Protein AF-A0A7C3Q3E8-F1 (afdb_monomer)

Structure (mmCIF, N/CA/C/O backbone):
data_AF-A0A7C3Q3E8-F1
#
_entry.id   AF-A0A7C3Q3E8-F1
#
loop_
_atom_site.group_PDB
_atom_site.id
_atom_site.type_symbol
_atom_site.label_atom_id
_atom_site.label_alt_id
_atom_site.label_comp_id
_atom_site.label_asym_id
_atom_site.label_entity_id
_atom_site.label_seq_id
_atom_site.pdbx_PDB_ins_code
_atom_site.Cartn_x
_atom_site.Cartn_y
_atom_site.Cartn_z
_atom_site.occupancy
_atom_site.B_iso_or_equiv
_atom_site.auth_seq_id
_atom_site.auth_comp_id
_atom_site.auth_asym_id
_atom_site.auth_atom_id
_atom_site.pdbx_PDB_model_num
ATOM 1 N N . MET A 1 1 ? -15.482 -12.003 8.247 1.00 38.09 1 MET A N 1
ATOM 2 C CA . MET A 1 1 ? -14.819 -12.285 9.537 1.00 38.09 1 MET A CA 1
ATOM 3 C C . MET A 1 1 ? -13.353 -11.967 9.339 1.00 38.09 1 MET A C 1
ATOM 5 O O . MET A 1 1 ? -12.709 -12.673 8.578 1.00 38.09 1 MET A O 1
ATOM 9 N N . THR A 1 2 ? -12.867 -10.873 9.915 1.00 46.59 2 THR A N 1
ATOM 10 C CA . THR A 1 2 ? -11.444 -10.516 9.909 1.00 46.59 2 THR A CA 1
ATOM 11 C C . THR A 1 2 ? -10.693 -11.533 10.764 1.00 46.59 2 THR A C 1
ATOM 13 O O . THR A 1 2 ? -11.046 -11.765 11.921 1.00 46.59 2 THR A O 1
ATOM 16 N N . ASN A 1 3 ? -9.700 -12.201 10.179 1.00 55.12 3 ASN A N 1
ATOM 17 C CA . ASN A 1 3 ? -8.781 -13.043 10.933 1.00 55.12 3 ASN A CA 1
ATOM 18 C C . ASN A 1 3 ? -8.067 -12.134 11.955 1.00 55.12 3 ASN A C 1
ATOM 20 O O . ASN A 1 3 ? -7.649 -11.046 11.567 1.00 55.12 3 ASN A O 1
ATOM 24 N N . PRO A 1 4 ? -7.898 -12.505 13.236 1.00 50.53 4 PRO A N 1
ATOM 25 C CA . PRO A 1 4 ? -7.242 -11.648 14.235 1.00 50.53 4 PRO A CA 1
ATOM 26 C C . PRO A 1 4 ? -5.817 -11.188 13.863 1.00 50.53 4 PRO A C 1
ATOM 28 O O . PRO A 1 4 ? -5.295 -10.274 14.493 1.00 50.53 4 PRO A O 1
ATOM 31 N N . LYS A 1 5 ? -5.194 -11.789 12.837 1.00 58.19 5 LYS A N 1
ATOM 32 C CA . LYS A 1 5 ? -3.912 -11.364 12.244 1.00 58.19 5 LYS A CA 1
ATOM 33 C C . LYS A 1 5 ? -4.022 -10.299 11.141 1.00 58.19 5 LYS A C 1
ATOM 35 O O . LYS A 1 5 ? -3.002 -9.828 10.661 1.00 58.19 5 LYS A O 1
ATOM 40 N N . GLU A 1 6 ? -5.224 -9.943 10.703 1.00 74.31 6 GLU A N 1
ATOM 41 C CA . GLU A 1 6 ? -5.460 -9.056 9.558 1.00 74.31 6 GLU A CA 1
ATOM 42 C C . GLU A 1 6 ? -6.065 -7.735 10.021 1.00 74.31 6 GLU A C 1
ATOM 44 O O . GLU A 1 6 ? -7.198 -7.383 9.691 1.00 74.31 6 GLU A O 1
ATOM 49 N N . ARG A 1 7 ? -5.303 -7.005 10.837 1.00 88.00 7 ARG A N 1
ATOM 50 C CA . ARG A 1 7 ? -5.698 -5.677 11.293 1.00 88.00 7 ARG A CA 1
ATOM 51 C C . ARG A 1 7 ? -5.182 -4.628 10.319 1.00 88.00 7 ARG A C 1
ATOM 53 O O . ARG A 1 7 ? -3.986 -4.574 10.037 1.00 88.00 7 ARG A O 1
ATOM 60 N N . PHE A 1 8 ? -6.074 -3.772 9.832 1.00 91.69 8 PHE A N 1
ATOM 61 C CA . PHE A 1 8 ? -5.661 -2.596 9.074 1.00 91.69 8 PHE A CA 1
ATOM 62 C C . PHE A 1 8 ? -5.008 -1.542 9.980 1.00 91.69 8 PHE A C 1
ATOM 64 O O . PHE A 1 8 ? -5.421 -1.343 11.123 1.00 91.69 8 PHE A O 1
ATOM 71 N N . LEU A 1 9 ? -4.014 -0.838 9.443 1.00 91.12 9 LEU A N 1
ATOM 72 C CA . LEU A 1 9 ? -3.291 0.250 10.097 1.00 91.12 9 LEU A CA 1
ATOM 73 C C . LEU A 1 9 ? -3.761 1.615 9.585 1.00 91.12 9 LEU A C 1
ATOM 75 O O . LEU A 1 9 ? -4.022 2.520 10.370 1.00 91.12 9 LEU A O 1
ATOM 79 N N . ILE A 1 10 ? -3.883 1.769 8.269 1.00 92.75 10 ILE A N 1
ATOM 80 C CA . ILE A 1 10 ? -4.098 3.056 7.601 1.00 92.75 10 ILE A CA 1
ATOM 81 C C . ILE A 1 10 ? -5.587 3.285 7.356 1.00 92.75 10 ILE A C 1
ATOM 83 O O . ILE A 1 10 ? -6.118 4.345 7.682 1.00 92.75 10 ILE A O 1
ATOM 87 N N . LEU A 1 11 ? -6.288 2.301 6.796 1.00 93.19 11 LEU A N 1
ATOM 88 C CA . LEU A 1 11 ? -7.692 2.441 6.404 1.00 93.19 11 LEU A CA 1
ATOM 89 C C . LEU A 1 11 ? -8.610 2.845 7.575 1.00 93.19 11 LEU A C 1
ATOM 91 O O . LEU A 1 11 ? -9.342 3.823 7.394 1.00 93.19 11 LEU A O 1
ATOM 95 N N . PRO A 1 12 ? -8.540 2.238 8.777 1.00 92.38 12 PRO A N 1
ATOM 96 C CA . PRO A 1 12 ? -9.376 2.635 9.907 1.00 92.38 12 PRO A CA 1
ATOM 97 C C . PRO A 1 12 ? -9.139 4.083 10.317 1.00 92.38 12 PRO A C 1
ATOM 99 O O . PRO A 1 12 ? -10.092 4.810 10.578 1.00 92.38 12 PRO A O 1
ATOM 102 N N . TYR A 1 13 ? -7.884 4.539 10.298 1.00 91.06 13 TYR A N 1
ATOM 103 C CA . TYR A 1 13 ? -7.538 5.908 10.676 1.00 91.06 13 TYR A CA 1
ATOM 104 C C . TYR A 1 13 ? -8.171 6.947 9.740 1.00 91.06 13 TYR A C 1
ATOM 106 O O . TYR A 1 13 ? -8.705 7.955 10.194 1.00 91.06 13 TYR A O 1
ATOM 114 N N . TYR A 1 14 ? -8.154 6.695 8.429 1.00 87.62 14 TYR A N 1
ATOM 115 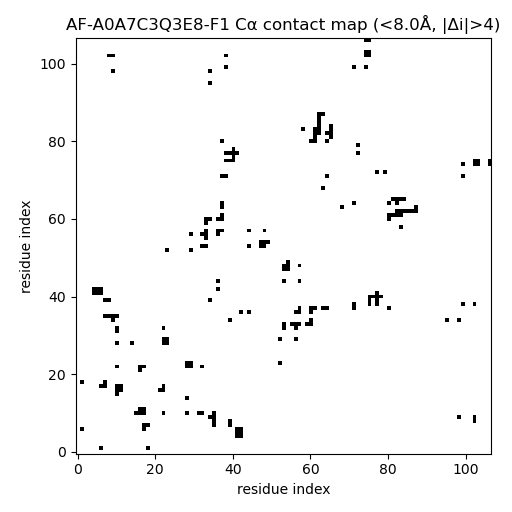C CA . TYR A 1 14 ? -8.672 7.649 7.441 1.00 87.62 14 TYR A CA 1
ATOM 116 C C . TYR A 1 14 ? -10.160 7.485 7.117 1.00 87.62 14 TYR A C 1
ATOM 118 O O . TYR A 1 14 ? -10.754 8.390 6.528 1.00 87.62 14 TYR A O 1
ATOM 126 N N . THR A 1 15 ? -10.755 6.329 7.416 1.00 90.44 15 THR A N 1
ATOM 127 C CA . THR A 1 15 ? -12.099 5.977 6.920 1.00 90.44 15 THR A CA 1
ATOM 128 C C . THR A 1 15 ? -13.050 5.455 7.991 1.00 90.44 15 THR A C 1
ATOM 130 O O . THR A 1 15 ? -14.252 5.401 7.741 1.00 90.44 15 THR A O 1
ATOM 133 N N . GLY A 1 16 ? -12.538 5.071 9.165 1.00 91.19 16 GLY A N 1
ATOM 134 C CA . GLY A 1 16 ? -13.292 4.363 10.201 1.00 91.19 16 GLY A CA 1
ATOM 135 C C . GLY A 1 16 ? -13.637 2.911 9.850 1.00 91.19 16 GLY A C 1
ATOM 136 O O . GLY A 1 16 ? -14.307 2.252 10.636 1.00 91.19 16 GLY A O 1
ATOM 137 N N . GLU A 1 17 ? -13.215 2.411 8.684 1.00 92.19 17 GLU A N 1
ATOM 138 C CA . GLU A 1 17 ? -13.520 1.058 8.225 1.00 92.19 17 GLU A CA 1
ATOM 139 C C . GLU A 1 17 ? -12.404 0.073 8.586 1.00 92.19 17 GLU A C 1
ATOM 141 O O . GLU A 1 17 ? -11.224 0.313 8.320 1.00 92.19 17 GLU A O 1
ATOM 146 N N . GLU A 1 18 ? -12.798 -1.066 9.148 1.00 91.25 18 GLU A N 1
ATOM 147 C CA . GLU A 1 18 ? -11.889 -2.096 9.662 1.00 91.25 18 GLU A CA 1
ATOM 148 C C . GLU A 1 18 ? -11.911 -3.381 8.830 1.00 91.25 18 GLU A C 1
ATOM 150 O O . GLU A 1 18 ? -11.094 -4.275 9.046 1.00 91.25 18 GLU A O 1
ATOM 155 N N . THR A 1 19 ? -12.836 -3.491 7.872 1.00 90.62 19 THR A N 1
ATOM 156 C CA . THR A 1 19 ? -13.026 -4.699 7.067 1.00 90.62 19 THR A CA 1
ATOM 157 C C . THR A 1 19 ? -12.718 -4.464 5.596 1.00 90.62 19 THR A C 1
ATOM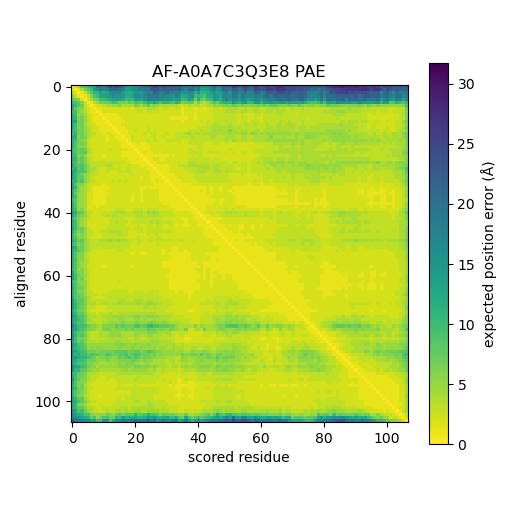 159 O O . THR A 1 19 ? -13.033 -3.417 5.025 1.00 90.62 19 THR A O 1
ATOM 162 N N . LEU A 1 20 ? -12.131 -5.470 4.941 1.00 91.00 20 LEU A N 1
ATOM 163 C CA . LEU A 1 20 ? -11.869 -5.399 3.505 1.00 91.00 20 LEU A CA 1
ATOM 164 C C . LEU A 1 20 ? -13.177 -5.216 2.727 1.00 91.00 20 LEU A C 1
ATOM 166 O O . LEU A 1 20 ? -13.250 -4.380 1.834 1.00 91.00 20 LEU A O 1
ATOM 170 N N . GLU A 1 21 ? -14.233 -5.943 3.090 1.00 91.25 21 GLU A N 1
ATOM 171 C CA . GLU A 1 21 ? -15.545 -5.838 2.447 1.00 91.25 21 GLU A CA 1
ATOM 172 C C . GLU A 1 21 ? -16.123 -4.419 2.508 1.00 91.25 21 GLU A C 1
ATOM 174 O O . GLU A 1 21 ? -16.695 -3.956 1.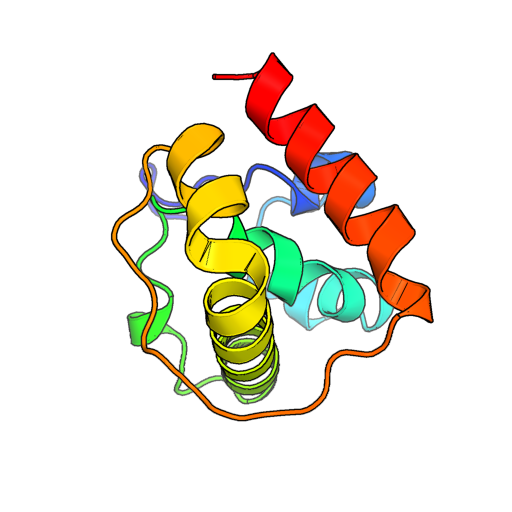519 1.00 91.25 21 GLU A O 1
ATOM 179 N N . GLY A 1 22 ? -15.981 -3.722 3.637 1.00 90.31 22 GLY A N 1
ATOM 180 C CA . GLY A 1 22 ? -16.438 -2.341 3.766 1.00 90.31 22 GLY A CA 1
ATOM 181 C C . GLY A 1 22 ? -15.616 -1.368 2.920 1.00 90.31 22 GLY A C 1
ATOM 182 O O . GLY A 1 22 ? -16.178 -0.508 2.238 1.00 90.31 22 GLY A O 1
ATOM 183 N N . VAL A 1 23 ? -14.295 -1.570 2.853 1.00 93.12 23 VAL A N 1
ATOM 184 C CA . VAL A 1 23 ? -13.392 -0.771 2.007 1.00 93.12 23 VAL A CA 1
ATOM 185 C C . VAL A 1 23 ? -13.748 -0.924 0.531 1.00 93.12 23 VAL A C 1
ATOM 187 O O . VAL A 1 23 ? -13.823 0.074 -0.187 1.00 93.12 23 VAL A O 1
ATOM 190 N N . LEU A 1 24 ? -14.015 -2.153 0.080 1.00 93.12 24 LEU A N 1
ATOM 191 C CA . LEU A 1 24 ? -14.334 -2.444 -1.320 1.00 93.12 24 LEU A CA 1
ATOM 192 C C . LEU A 1 24 ? -15.661 -1.827 -1.780 1.00 93.12 24 LEU A C 1
ATOM 194 O O . LEU A 1 24 ? -15.807 -1.483 -2.950 1.00 93.12 24 LEU A O 1
ATOM 198 N N . LYS A 1 25 ? -16.620 -1.630 -0.870 1.00 93.25 25 LYS A N 1
ATOM 199 C CA . LYS A 1 25 ? -17.921 -1.018 -1.185 1.00 93.25 25 LYS A CA 1
ATOM 200 C C . LYS A 1 25 ? -17.856 0.496 -1.376 1.00 93.25 25 LYS A C 1
ATOM 202 O O . LYS A 1 25 ? -18.810 1.077 -1.893 1.00 93.25 25 LYS A O 1
ATOM 207 N N . ASN A 1 26 ? -16.768 1.150 -0.964 1.00 92.75 26 ASN A N 1
ATOM 208 C CA . ASN A 1 26 ? -16.652 2.602 -1.014 1.00 92.75 26 ASN A CA 1
ATOM 209 C C . ASN A 1 26 ? -15.500 3.053 -1.931 1.00 92.75 26 ASN A C 1
ATOM 211 O O . ASN A 1 26 ? -14.325 2.945 -1.563 1.00 92.75 26 ASN A O 1
ATOM 215 N N . PRO A 1 27 ? -15.802 3.680 -3.084 1.00 90.69 27 PRO A N 1
ATOM 216 C CA . PRO A 1 27 ? -14.785 4.171 -4.013 1.00 90.69 27 PRO A CA 1
ATOM 217 C C . PRO A 1 27 ? -13.775 5.147 -3.401 1.00 90.69 27 PRO A C 1
ATOM 219 O O . PRO A 1 27 ? -12.657 5.269 -3.901 1.00 90.69 27 PRO A O 1
ATOM 222 N N . ARG A 1 28 ? -14.139 5.873 -2.334 1.00 90.50 28 ARG A N 1
ATOM 223 C CA . ARG A 1 28 ? -13.205 6.769 -1.637 1.00 90.50 28 ARG A CA 1
ATOM 224 C C . ARG A 1 28 ? -12.175 5.985 -0.828 1.00 90.50 28 ARG A C 1
ATOM 226 O O . ARG A 1 28 ? -11.017 6.392 -0.804 1.00 90.50 28 ARG A O 1
ATOM 233 N N . TYR A 1 29 ? -12.574 4.871 -0.216 1.00 93.94 29 TYR A N 1
ATOM 234 C CA . TYR A 1 29 ? -11.701 4.051 0.630 1.00 93.94 29 TYR A CA 1
ATOM 235 C C . TYR A 1 29 ? -10.745 3.227 -0.235 1.00 93.94 29 TYR A C 1
ATOM 237 O O . TYR A 1 29 ? -9.550 3.164 0.046 1.00 93.94 29 TYR A O 1
ATOM 245 N N . LEU A 1 30 ? -11.228 2.735 -1.381 1.00 93.44 30 LEU A N 1
ATOM 246 C CA . LEU A 1 30 ? -10.405 2.080 -2.404 1.00 93.44 30 LEU A CA 1
ATOM 247 C C . LEU A 1 30 ? -9.191 2.913 -2.842 1.00 93.44 30 LEU A C 1
ATOM 249 O O . LEU A 1 30 ? -8.112 2.369 -3.073 1.00 93.44 30 LEU A O 1
ATOM 253 N N . ARG A 1 31 ? -9.320 4.246 -2.903 1.00 92.50 31 ARG A N 1
ATOM 254 C CA . ARG A 1 31 ? -8.203 5.145 -3.259 1.00 92.50 31 ARG A CA 1
ATOM 255 C C . ARG A 1 31 ? -7.065 5.143 -2.235 1.00 92.50 31 ARG A C 1
ATOM 257 O O . ARG A 1 31 ? -5.982 5.635 -2.551 1.00 92.50 31 ARG A O 1
ATOM 264 N N . LEU A 1 32 ? -7.306 4.634 -1.029 1.00 95.19 32 LEU A N 1
ATOM 265 C CA . LEU A 1 32 ? -6.327 4.523 0.051 1.00 95.19 32 LEU A CA 1
ATOM 266 C C . LEU A 1 32 ? -5.801 3.096 0.226 1.00 95.19 32 LEU A C 1
ATOM 268 O O . LEU A 1 32 ? -4.748 2.922 0.830 1.00 95.19 32 LEU A O 1
ATOM 272 N N . LEU A 1 33 ? -6.472 2.089 -0.342 1.00 96.62 33 LEU A N 1
ATOM 273 C CA . LEU A 1 33 ? -6.120 0.677 -0.167 1.00 96.62 33 LEU A CA 1
ATOM 274 C C . LEU A 1 33 ? -4.662 0.374 -0.540 1.00 96.62 33 LEU A C 1
ATOM 276 O O . LEU A 1 33 ? -3.999 -0.403 0.132 1.00 96.62 33 LEU A O 1
ATOM 280 N N . TRP A 1 34 ? -4.121 1.028 -1.568 1.00 97.06 34 TRP A N 1
ATOM 281 C CA . TRP A 1 34 ? -2.726 0.821 -1.970 1.00 97.06 34 TRP A CA 1
ATOM 282 C C . TRP A 1 34 ? -1.709 1.242 -0.894 1.00 97.06 34 TRP A C 1
ATOM 284 O O . TRP A 1 34 ? -0.621 0.676 -0.854 1.00 97.06 34 TRP A O 1
ATOM 294 N N . LEU A 1 35 ? -2.047 2.198 -0.018 1.00 96.94 35 LEU A N 1
ATOM 295 C CA . LEU A 1 35 ? -1.192 2.599 1.106 1.00 96.94 35 LEU A CA 1
ATOM 296 C C . LEU A 1 35 ? -1.183 1.521 2.184 1.00 96.94 35 LEU A C 1
ATOM 298 O O . LEU A 1 35 ? -0.117 1.181 2.690 1.00 96.94 35 LEU A O 1
ATOM 302 N N . GLU A 1 36 ? -2.354 0.947 2.472 1.00 96.12 36 GLU A N 1
ATOM 303 C CA . GLU A 1 36 ? -2.477 -0.213 3.352 1.00 96.12 36 GLU A CA 1
ATOM 304 C C . GLU A 1 36 ? -1.615 -1.366 2.824 1.00 96.12 36 GLU A C 1
ATOM 306 O O . GLU A 1 36 ? -0.774 -1.889 3.545 1.00 96.12 36 GLU A O 1
ATOM 311 N N . VAL A 1 37 ? -1.718 -1.688 1.531 1.00 96.44 37 VAL A N 1
ATOM 312 C CA . VAL A 1 37 ? -0.900 -2.741 0.910 1.00 96.44 37 VAL A CA 1
ATOM 313 C C . VAL A 1 37 ? 0.599 -2.433 0.963 1.00 96.44 37 VAL A C 1
ATOM 315 O O . VAL A 1 37 ? 1.424 -3.338 1.124 1.00 96.44 37 VAL A O 1
ATOM 318 N N . LEU A 1 38 ? 0.971 -1.164 0.792 1.00 97.00 38 LEU A N 1
ATOM 319 C CA . LEU A 1 38 ? 2.362 -0.726 0.755 1.00 97.00 38 LEU A CA 1
ATOM 320 C C . LEU A 1 38 ? 3.026 -0.766 2.133 1.00 97.00 38 LEU A C 1
ATOM 322 O O . LEU A 1 38 ? 4.187 -1.166 2.220 1.00 97.00 38 LEU A O 1
ATOM 326 N N . LEU A 1 39 ? 2.318 -0.359 3.184 1.00 95.62 39 LEU A N 1
ATOM 327 C CA . LEU A 1 39 ? 2.912 -0.093 4.495 1.00 95.62 39 LEU A CA 1
ATOM 328 C C . LEU A 1 39 ? 2.532 -1.133 5.559 1.00 95.62 39 LEU A C 1
ATOM 330 O O . LEU A 1 39 ? 3.287 -1.309 6.512 1.00 95.62 39 LEU A O 1
ATOM 334 N N . ASN A 1 40 ? 1.430 -1.869 5.380 1.00 93.06 40 ASN A N 1
ATOM 335 C CA . ASN A 1 40 ? 1.037 -2.959 6.269 1.00 93.06 40 ASN A CA 1
ATOM 336 C C . ASN A 1 40 ? 1.540 -4.310 5.738 1.00 93.06 40 ASN A C 1
ATOM 338 O O . ASN A 1 40 ? 1.016 -4.868 4.769 1.00 93.06 40 ASN A O 1
ATOM 342 N N . GLY A 1 41 ? 2.585 -4.827 6.387 1.00 90.06 41 GLY A N 1
ATOM 343 C CA . GLY A 1 41 ? 3.219 -6.099 6.043 1.00 90.06 41 GLY A CA 1
ATOM 344 C C . GLY A 1 41 ? 2.580 -7.344 6.654 1.00 90.06 41 GLY A C 1
ATOM 345 O O . GLY A 1 41 ? 2.998 -8.443 6.293 1.00 90.06 41 GLY A O 1
ATOM 346 N N . GLU A 1 42 ? 1.624 -7.197 7.572 1.00 90.38 42 GLU A N 1
ATOM 347 C CA . GLU A 1 42 ? 1.030 -8.328 8.300 1.00 90.38 42 GLU A CA 1
ATOM 348 C C . GLU A 1 42 ? -0.060 -9.031 7.487 1.00 90.38 42 GLU A C 1
ATOM 350 O O . GLU A 1 42 ? -0.296 -10.230 7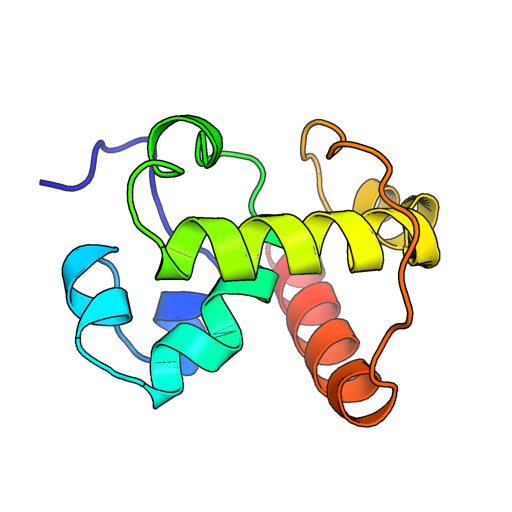.650 1.00 90.38 42 GLU A O 1
ATOM 355 N N . ILE A 1 43 ? -0.689 -8.302 6.563 1.00 91.25 43 ILE A N 1
ATOM 356 C CA . ILE A 1 43 ? -1.781 -8.825 5.748 1.00 91.25 43 ILE A CA 1
ATOM 357 C C . ILE A 1 43 ? -1.221 -9.561 4.525 1.00 91.25 43 ILE A C 1
ATOM 359 O O . ILE A 1 43 ? -0.463 -8.981 3.734 1.00 91.25 43 ILE A O 1
ATOM 363 N N . PRO A 1 44 ? -1.618 -10.827 4.298 1.00 91.50 44 PRO A N 1
ATOM 364 C CA . PRO A 1 44 ? -1.171 -11.610 3.155 1.00 91.50 44 PRO A CA 1
ATOM 365 C C . PRO A 1 44 ? -1.925 -11.202 1.878 1.00 91.50 44 PRO A C 1
ATOM 367 O O . PRO A 1 44 ? -2.689 -11.979 1.314 1.00 91.50 44 PRO A O 1
ATOM 370 N N . TRP A 1 45 ? -1.684 -9.988 1.372 1.00 93.19 45 TRP A N 1
ATOM 371 C CA . TRP A 1 45 ? -2.407 -9.392 0.234 1.00 93.19 45 TRP A CA 1
ATOM 372 C C . TRP A 1 45 ? -2.486 -10.262 -1.024 1.00 93.19 45 TRP A C 1
ATOM 374 O O . TRP A 1 45 ? -3.443 -10.156 -1.787 1.00 93.19 45 TRP A O 1
ATOM 384 N N . LYS A 1 46 ? -1.514 -11.160 -1.223 1.00 92.56 46 LYS A N 1
ATOM 385 C CA . LYS A 1 46 ? -1.517 -12.125 -2.329 1.00 92.56 46 LYS A CA 1
ATOM 386 C C . LYS A 1 46 ? -2.735 -13.060 -2.317 1.00 92.56 46 LYS A C 1
ATOM 388 O O . LYS A 1 46 ? -3.176 -13.467 -3.386 1.00 92.56 46 LYS A O 1
ATOM 393 N N . ALA A 1 47 ? -3.294 -13.360 -1.142 1.00 93.44 47 ALA A N 1
ATOM 394 C CA . ALA A 1 47 ? -4.480 -14.204 -0.988 1.00 93.44 47 ALA A CA 1
ATOM 395 C C . ALA A 1 47 ? -5.774 -13.539 -1.493 1.00 93.44 47 ALA A C 1
ATOM 397 O O . ALA A 1 47 ? -6.759 -14.232 -1.711 1.00 93.44 47 ALA A O 1
ATOM 398 N N . TYR A 1 48 ? -5.755 -12.219 -1.699 1.00 93.62 48 TYR A N 1
ATOM 399 C CA . TYR A 1 48 ? -6.914 -11.409 -2.081 1.00 93.62 48 TYR A CA 1
ATOM 400 C C . TYR A 1 48 ? -6.830 -10.884 -3.526 1.00 93.62 48 TYR A C 1
ATOM 402 O O . TYR A 1 48 ? -7.600 -10.009 -3.918 1.00 93.62 48 TYR A O 1
ATOM 410 N N . LEU A 1 49 ? -5.870 -11.366 -4.329 1.00 94.81 49 LEU A N 1
ATOM 411 C CA . LEU A 1 49 ? -5.646 -10.890 -5.705 1.00 94.81 49 LEU A CA 1
ATOM 412 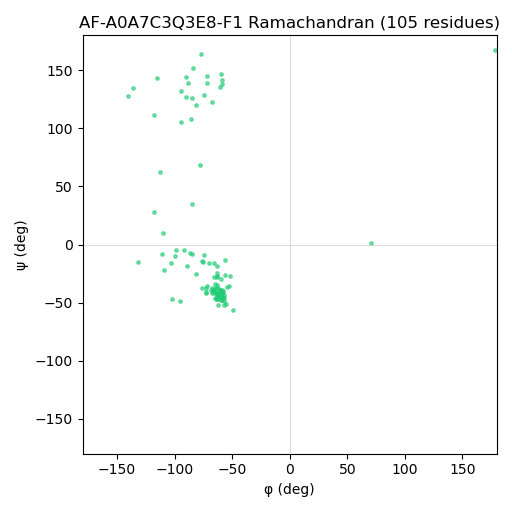C C . LEU A 1 49 ? -6.696 -11.380 -6.713 1.00 94.81 49 LEU A C 1
ATOM 414 O O . LEU A 1 49 ? -6.699 -10.927 -7.863 1.00 94.81 49 LEU A O 1
ATOM 418 N N . ASP A 1 50 ? -7.571 -12.299 -6.313 1.00 95.31 50 ASP A N 1
ATOM 419 C CA . ASP A 1 50 ? -8.795 -12.649 -7.035 1.00 95.31 50 ASP A CA 1
ATOM 420 C C . ASP A 1 50 ? -9.757 -11.452 -7.122 1.00 95.31 50 ASP A C 1
ATOM 422 O O . ASP A 1 5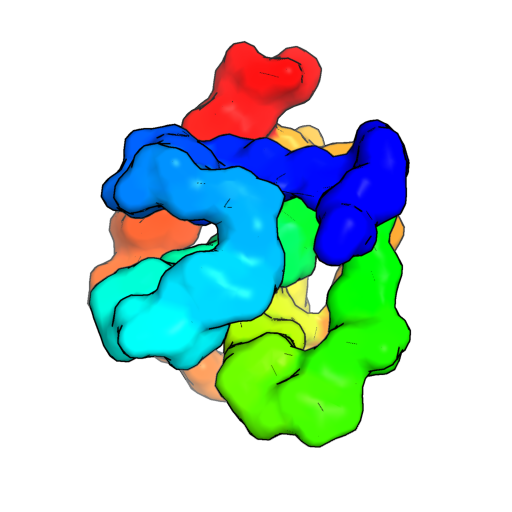0 ? -10.471 -11.312 -8.115 1.00 95.31 50 ASP A O 1
ATOM 426 N N . ARG A 1 51 ? -9.703 -10.536 -6.145 1.00 94.50 51 ARG A N 1
ATOM 427 C CA . ARG A 1 51 ? -10.470 -9.287 -6.143 1.00 94.50 51 ARG A CA 1
ATOM 428 C C . ARG A 1 51 ? -9.778 -8.214 -7.005 1.00 94.50 51 ARG A C 1
ATOM 430 O O . ARG A 1 51 ? -8.642 -7.830 -6.695 1.00 94.50 51 ARG A O 1
ATOM 437 N N . PRO A 1 52 ? -10.423 -7.690 -8.068 1.00 95.62 52 PRO A N 1
ATOM 438 C CA . PRO A 1 52 ? -9.801 -6.734 -8.989 1.00 95.62 52 PRO A CA 1
ATOM 439 C C . PRO A 1 52 ? -9.281 -5.462 -8.314 1.00 95.62 52 PRO A C 1
ATOM 441 O O . PRO A 1 52 ? -8.189 -4.997 -8.628 1.00 95.62 52 PRO A O 1
ATOM 444 N N . GLU A 1 53 ? -10.023 -4.921 -7.352 1.00 96.00 53 GLU A N 1
ATOM 445 C CA . GLU A 1 53 ? -9.673 -3.685 -6.654 1.00 96.00 53 GLU A CA 1
ATOM 446 C C . GLU A 1 53 ? -8.416 -3.861 -5.796 1.00 96.00 53 GLU A C 1
ATOM 448 O O . GLU A 1 53 ? -7.541 -2.991 -5.768 1.00 96.00 53 GLU A O 1
ATOM 453 N N . VAL A 1 54 ? -8.301 -5.016 -5.130 1.00 96.25 54 VAL A N 1
ATOM 454 C CA . VAL A 1 54 ? -7.115 -5.374 -4.345 1.00 96.25 54 VAL A CA 1
ATOM 455 C C . VAL A 1 54 ? -5.928 -5.590 -5.268 1.00 96.25 54 VAL A C 1
ATOM 457 O O . VAL A 1 54 ? -4.841 -5.094 -4.980 1.00 96.25 54 VAL A O 1
ATOM 460 N N . ARG A 1 55 ? -6.129 -6.260 -6.409 1.00 97.00 55 ARG A N 1
ATOM 461 C CA . ARG A 1 55 ? -5.086 -6.420 -7.424 1.00 97.00 55 ARG A CA 1
ATOM 462 C C . ARG A 1 55 ? -4.56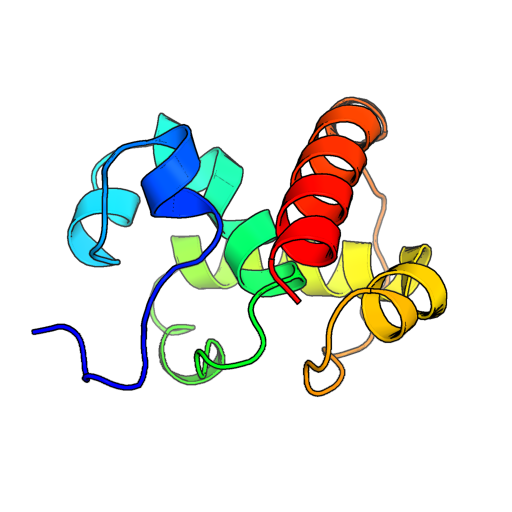8 -5.064 -7.893 1.00 97.00 55 ARG A C 1
ATOM 464 O O . ARG A 1 55 ? -3.370 -4.826 -7.809 1.00 97.00 55 ARG A O 1
ATOM 471 N N . THR A 1 56 ? -5.443 -4.145 -8.296 1.00 96.62 56 THR A N 1
ATOM 472 C CA . THR A 1 56 ? -5.037 -2.794 -8.717 1.00 96.62 56 THR A CA 1
ATOM 473 C C . THR A 1 56 ? -4.259 -2.059 -7.622 1.00 96.62 56 THR A C 1
ATOM 475 O O . THR A 1 56 ? -3.221 -1.450 -7.896 1.00 96.62 56 THR A O 1
ATOM 478 N N . ALA A 1 57 ? -4.716 -2.139 -6.370 1.00 97.19 57 ALA A N 1
ATOM 479 C CA . ALA A 1 57 ? -4.012 -1.548 -5.237 1.00 97.19 57 ALA A CA 1
ATOM 480 C C . ALA A 1 57 ? -2.630 -2.189 -5.007 1.00 97.19 57 ALA A C 1
ATOM 482 O O . ALA A 1 57 ? -1.656 -1.472 -4.770 1.00 97.19 57 ALA A O 1
ATOM 483 N N . TYR A 1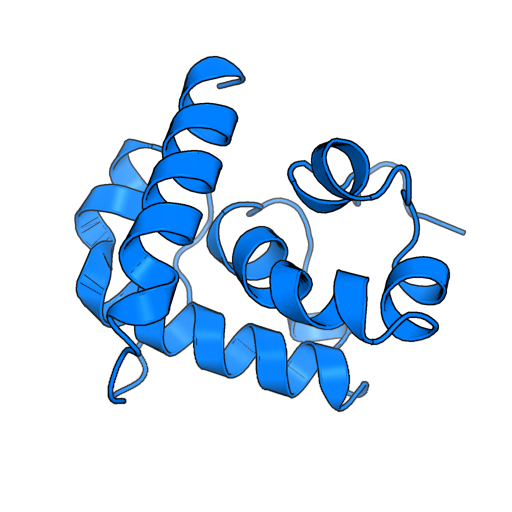 58 ? -2.528 -3.514 -5.128 1.00 97.38 58 TYR A N 1
ATOM 484 C CA . TYR A 1 58 ? -1.289 -4.273 -4.966 1.00 97.38 58 TYR A CA 1
ATOM 485 C C . TYR A 1 58 ? -0.252 -3.933 -6.029 1.00 97.38 58 TYR A C 1
ATOM 487 O O . TYR A 1 58 ? 0.909 -3.680 -5.714 1.00 97.38 58 TYR A O 1
ATOM 495 N N . GLU A 1 59 ? -0.664 -3.868 -7.290 1.00 96.88 59 GLU A N 1
ATOM 496 C CA . GLU A 1 59 ? 0.227 -3.521 -8.394 1.00 96.88 59 GLU A CA 1
ATOM 497 C C . GLU A 1 59 ? 0.788 -2.110 -8.238 1.00 96.88 59 GLU A C 1
ATOM 499 O O . GLU A 1 59 ? 1.993 -1.894 -8.393 1.00 96.88 59 GLU A O 1
ATOM 504 N N . LYS A 1 60 ? -0.073 -1.161 -7.856 1.00 97.56 60 LYS A N 1
ATOM 505 C CA . LYS A 1 60 ? 0.341 0.203 -7.535 1.00 97.56 60 LYS A CA 1
ATOM 506 C C . LYS A 1 60 ? 1.315 0.226 -6.359 1.00 97.56 60 LYS A C 1
ATOM 508 O O . LYS A 1 60 ? 2.361 0.862 -6.463 1.00 97.56 60 LYS A O 1
ATOM 513 N N . ALA A 1 61 ? 1.021 -0.493 -5.277 1.00 97.44 61 ALA A N 1
ATOM 514 C CA . ALA A 1 61 ? 1.920 -0.603 -4.132 1.00 97.44 61 ALA A CA 1
ATOM 515 C C . ALA A 1 61 ? 3.290 -1.181 -4.530 1.00 97.44 61 ALA A C 1
ATOM 517 O O . ALA A 1 61 ? 4.308 -0.665 -4.084 1.00 97.44 61 ALA A O 1
ATOM 518 N N . CYS A 1 62 ? 3.352 -2.175 -5.422 1.00 97.56 62 CYS A N 1
ATOM 519 C CA . CYS A 1 62 ? 4.618 -2.727 -5.923 1.00 97.56 62 CYS A CA 1
ATOM 520 C C . CYS A 1 62 ? 5.442 -1.697 -6.713 1.00 97.56 62 CYS A C 1
ATOM 522 O O . CYS A 1 62 ? 6.662 -1.614 -6.543 1.00 97.56 62 CYS A O 1
ATOM 524 N N . VAL A 1 63 ? 4.789 -0.874 -7.543 1.00 97.94 63 VAL A N 1
ATOM 525 C CA . VAL A 1 63 ? 5.459 0.236 -8.243 1.00 97.94 63 VAL A CA 1
ATOM 526 C C . VAL A 1 63 ? 6.017 1.228 -7.222 1.00 97.94 63 VAL A C 1
ATOM 528 O O . VAL A 1 63 ? 7.212 1.508 -7.234 1.00 97.94 63 VAL A O 1
ATOM 531 N N . TRP A 1 64 ? 5.200 1.703 -6.281 1.00 97.81 64 TRP A N 1
ATOM 532 C CA . TRP A 1 64 ? 5.650 2.642 -5.246 1.00 97.81 64 TRP A CA 1
ATOM 533 C C . TRP A 1 64 ? 6.772 2.073 -4.375 1.00 97.81 64 TRP A C 1
ATOM 535 O O . TRP A 1 64 ? 7.761 2.757 -4.121 1.00 97.81 64 TRP A O 1
ATOM 545 N N . TYR A 1 65 ? 6.668 0.806 -3.978 1.00 97.31 65 TYR A N 1
ATOM 546 C CA . TYR A 1 65 ? 7.713 0.107 -3.241 1.00 97.31 65 TYR A CA 1
ATOM 547 C C . TYR A 1 65 ? 9.018 0.038 -4.027 1.00 97.31 65 TYR A C 1
ATOM 549 O O . TYR A 1 65 ? 10.078 0.216 -3.448 1.00 97.31 65 TYR A O 1
ATOM 557 N N . THR A 1 66 ? 8.966 -0.169 -5.341 1.00 97.00 66 THR A N 1
ATOM 558 C CA . THR A 1 66 ? 10.171 -0.193 -6.181 1.00 97.00 66 THR A CA 1
ATOM 559 C C . THR A 1 66 ? 10.887 1.156 -6.179 1.00 97.00 66 THR A C 1
ATOM 561 O O . THR A 1 66 ? 12.104 1.200 -6.023 1.00 97.00 66 THR A O 1
ATOM 564 N N . HIS A 1 67 ? 10.136 2.254 -6.299 1.00 96.38 67 HIS A N 1
ATOM 565 C CA . HIS A 1 67 ? 10.689 3.614 -6.309 1.00 96.38 67 HIS A CA 1
ATOM 566 C C . HIS A 1 67 ? 11.190 4.071 -4.933 1.00 96.38 67 HIS A C 1
ATOM 568 O O . HIS A 1 67 ? 12.200 4.762 -4.845 1.00 96.38 67 HIS A O 1
ATOM 574 N N . PHE A 1 68 ? 10.515 3.666 -3.855 1.00 95.94 68 PHE A N 1
ATOM 575 C CA . PHE A 1 68 ? 10.785 4.138 -2.491 1.00 95.94 68 PHE A CA 1
ATOM 576 C C . PHE A 1 68 ? 11.228 3.021 -1.540 1.00 95.94 68 PHE A C 1
ATOM 578 O O . PHE A 1 68 ? 11.012 3.111 -0.330 1.00 95.94 68 PHE A O 1
ATOM 585 N N . LYS A 1 69 ? 11.859 1.971 -2.077 1.00 94.75 69 LYS A N 1
ATOM 586 C CA . LYS A 1 69 ? 12.175 0.724 -1.364 1.00 94.75 69 LYS A CA 1
ATOM 587 C C . LYS A 1 69 ? 12.844 0.964 -0.020 1.00 94.75 69 LYS A C 1
ATOM 589 O O . LYS A 1 69 ? 12.324 0.527 1.003 1.00 94.75 69 LYS A O 1
ATOM 594 N N . THR A 1 70 ? 13.963 1.685 -0.027 1.00 93.44 70 THR A N 1
ATOM 595 C CA . THR A 1 70 ? 14.740 1.977 1.182 1.00 93.44 70 THR A CA 1
ATOM 596 C C . THR A 1 70 ? 13.888 2.703 2.214 1.00 93.44 70 THR A C 1
ATOM 598 O O . THR A 1 70 ? 13.860 2.312 3.371 1.00 93.44 70 THR A O 1
ATOM 601 N N . MET A 1 71 ? 13.124 3.712 1.792 1.00 94.25 71 MET A N 1
ATOM 602 C CA . MET A 1 71 ? 12.307 4.505 2.705 1.00 94.25 71 MET A CA 1
ATOM 603 C C . MET A 1 71 ? 11.182 3.680 3.338 1.00 94.25 71 MET A C 1
ATOM 605 O O . MET A 1 71 ? 10.969 3.776 4.543 1.00 94.25 71 MET A O 1
ATOM 609 N N . VAL A 1 72 ? 10.509 2.828 2.560 1.00 94.75 72 VAL A N 1
ATOM 610 C CA . VAL A 1 72 ? 9.487 1.917 3.091 1.00 94.75 72 VAL A CA 1
ATOM 611 C C . VAL A 1 72 ? 10.117 0.910 4.054 1.00 94.75 72 VAL A C 1
ATOM 613 O O . VAL A 1 72 ? 9.615 0.745 5.158 1.00 94.75 72 VAL A O 1
ATOM 616 N N . GLN A 1 73 ? 11.235 0.276 3.688 1.00 92.44 73 GLN A N 1
ATOM 617 C CA . GLN A 1 73 ? 11.900 -0.723 4.537 1.00 92.44 73 GLN A CA 1
ATOM 618 C C . GLN A 1 73 ? 12.452 -0.145 5.845 1.00 92.44 73 GLN A C 1
ATOM 620 O O . GLN A 1 73 ? 12.438 -0.833 6.858 1.00 92.44 73 GLN A O 1
ATOM 625 N N . THR A 1 74 ? 12.918 1.105 5.840 1.00 91.19 74 THR A N 1
ATOM 626 C CA . THR A 1 74 ? 13.403 1.768 7.059 1.00 91.19 74 THR A CA 1
ATOM 627 C C . THR A 1 74 ? 12.274 2.037 8.053 1.00 91.19 74 THR A C 1
ATOM 629 O O . THR A 1 74 ? 12.482 1.911 9.255 1.00 91.19 74 THR A O 1
ATOM 632 N N . HIS A 1 75 ? 11.085 2.395 7.568 1.00 90.12 75 HIS A N 1
ATOM 633 C CA . HIS A 1 75 ? 9.968 2.830 8.416 1.00 90.12 75 HIS A CA 1
ATOM 634 C C . HIS A 1 75 ? 8.929 1.739 8.685 1.00 90.12 75 HIS A C 1
ATOM 636 O O . HIS A 1 75 ? 8.035 1.927 9.502 1.00 90.12 75 HIS A O 1
ATOM 642 N N . THR A 1 76 ? 9.008 0.603 7.990 1.00 88.25 76 THR A N 1
ATOM 643 C CA . THR A 1 76 ? 8.041 -0.489 8.130 1.00 88.25 76 THR A CA 1
ATOM 644 C C . THR A 1 76 ? 8.767 -1.828 8.201 1.00 88.25 76 THR A C 1
ATOM 646 O O . THR A 1 76 ? 9.646 -2.121 7.392 1.00 88.25 76 THR A O 1
ATOM 649 N N . ARG A 1 77 ? 8.378 -2.694 9.142 1.00 82.88 77 ARG A N 1
ATOM 650 C CA . ARG A 1 77 ? 8.966 -4.040 9.311 1.00 82.88 77 ARG A CA 1
ATOM 651 C C . ARG A 1 77 ? 8.319 -5.090 8.400 1.00 82.88 77 ARG A C 1
ATOM 653 O O . ARG A 1 77 ? 8.133 -6.240 8.789 1.00 82.88 77 ARG A O 1
ATOM 660 N N . ARG A 1 78 ? 7.930 -4.695 7.186 1.00 89.19 78 ARG A N 1
ATOM 661 C CA . ARG A 1 78 ? 7.220 -5.574 6.250 1.00 89.19 78 ARG A CA 1
ATOM 662 C C . ARG A 1 78 ? 8.170 -6.469 5.440 1.00 89.19 78 ARG A C 1
ATOM 664 O O . ARG A 1 78 ? 9.272 -6.039 5.088 1.00 89.19 78 ARG A O 1
ATOM 671 N N . PRO A 1 79 ? 7.716 -7.656 5.002 1.00 89.38 79 PRO A N 1
ATOM 672 C CA . PRO A 1 79 ? 8.375 -8.392 3.927 1.00 89.38 79 PRO A CA 1
ATOM 673 C C . PRO A 1 79 ? 8.410 -7.564 2.631 1.00 89.38 79 PRO A C 1
ATOM 675 O O . PRO A 1 79 ? 7.459 -6.818 2.365 1.00 89.38 79 PRO A O 1
ATOM 678 N N . PRO A 1 80 ? 9.457 -7.684 1.795 1.00 92.00 80 PRO A N 1
ATOM 679 C CA . PRO A 1 80 ? 9.555 -6.933 0.545 1.00 92.00 80 PRO A CA 1
ATOM 680 C C . PRO A 1 80 ? 8.376 -7.230 -0.397 1.00 92.00 80 PRO A C 1
ATOM 682 O O . PRO A 1 80 ? 7.935 -8.376 -0.499 1.00 92.00 80 PRO A O 1
ATOM 685 N N . LEU A 1 81 ? 7.869 -6.206 -1.099 1.00 94.88 81 LEU A N 1
ATOM 686 C CA . LEU A 1 81 ? 6.983 -6.426 -2.249 1.00 94.88 81 LEU A CA 1
ATOM 687 C C . LEU A 1 81 ? 7.782 -6.847 -3.477 1.00 94.88 81 LEU A C 1
ATOM 689 O O . LEU A 1 81 ? 8.998 -6.661 -3.563 1.00 94.88 81 LEU A O 1
ATOM 693 N N . GLU A 1 82 ? 7.053 -7.377 -4.452 1.00 95.25 82 GLU A N 1
ATOM 694 C CA . GLU A 1 82 ? 7.578 -7.606 -5.788 1.00 95.25 82 GLU A CA 1
ATOM 695 C C . GLU A 1 82 ? 8.063 -6.293 -6.406 1.00 95.25 82 GLU A C 1
ATOM 697 O O . GLU A 1 82 ? 7.427 -5.242 -6.293 1.00 95.25 82 GLU A O 1
ATOM 702 N N . THR A 1 83 ? 9.213 -6.356 -7.072 1.00 94.25 83 THR A N 1
ATOM 703 C CA . THR A 1 83 ? 9.716 -5.233 -7.857 1.00 94.25 83 THR A CA 1
ATOM 704 C C . THR A 1 83 ? 8.914 -5.125 -9.145 1.00 94.25 83 THR A C 1
ATOM 706 O O . THR A 1 83 ? 8.763 -6.101 -9.878 1.00 94.25 83 THR A O 1
ATOM 709 N N . ARG A 1 84 ? 8.403 -3.929 -9.433 1.00 94.94 84 ARG A N 1
ATOM 710 C CA . ARG A 1 84 ? 7.598 -3.650 -10.619 1.00 94.94 84 ARG A CA 1
ATOM 711 C C . ARG A 1 84 ? 7.964 -2.286 -11.191 1.00 94.94 84 ARG A C 1
ATOM 713 O O . ARG A 1 84 ? 7.935 -1.277 -10.490 1.00 94.94 84 ARG A O 1
ATOM 720 N N . SER A 1 85 ? 8.274 -2.251 -12.484 1.00 91.75 85 SER A N 1
ATOM 721 C CA . SER A 1 85 ? 8.469 -1.003 -13.221 1.00 91.75 85 SER A CA 1
ATOM 722 C C . SER A 1 85 ? 7.134 -0.295 -13.438 1.00 91.75 85 SER A C 1
ATOM 724 O O . SER A 1 85 ? 6.142 -0.924 -13.801 1.00 91.75 85 SER A O 1
ATOM 726 N N . GLY A 1 86 ? 7.114 1.022 -13.279 1.00 93.00 86 GLY A N 1
ATOM 727 C CA . GLY A 1 86 ? 5.930 1.834 -13.529 1.00 93.00 86 GLY A CA 1
ATOM 728 C C . GLY A 1 86 ? 6.195 3.300 -13.227 1.00 93.00 86 GLY A C 1
ATOM 729 O O . GLY A 1 86 ? 7.210 3.640 -12.618 1.00 93.00 86 GLY A O 1
ATOM 730 N N . ARG A 1 87 ? 5.290 4.176 -13.663 1.00 91.38 87 ARG A N 1
ATOM 731 C CA . ARG A 1 87 ? 5.326 5.596 -13.299 1.00 91.38 87 ARG A CA 1
ATOM 732 C C . ARG A 1 87 ? 4.547 5.804 -12.005 1.00 91.38 87 ARG A C 1
ATOM 734 O O . ARG A 1 87 ? 3.475 5.229 -11.837 1.00 91.38 87 ARG A O 1
ATOM 741 N N . ILE A 1 88 ? 5.081 6.635 -11.119 1.00 93.38 88 ILE A N 1
ATOM 742 C CA . ILE A 1 88 ? 4.362 7.119 -9.938 1.00 93.38 88 ILE A CA 1
ATOM 743 C C . ILE A 1 88 ? 3.621 8.412 -10.281 1.00 93.38 88 ILE A C 1
ATOM 745 O O . ILE A 1 88 ? 4.125 9.235 -11.048 1.00 93.38 88 ILE A O 1
ATOM 749 N N . ASP A 1 89 ? 2.435 8.602 -9.705 1.00 92.25 89 ASP A N 1
ATOM 750 C CA . ASP A 1 89 ? 1.769 9.902 -9.718 1.00 92.25 89 ASP A CA 1
ATOM 751 C C . ASP A 1 89 ? 2.280 10.735 -8.538 1.00 92.25 89 ASP A C 1
ATOM 753 O O . ASP A 1 89 ? 1.951 10.481 -7.378 1.00 92.25 89 ASP A O 1
ATOM 757 N N . LEU A 1 90 ? 3.087 11.754 -8.833 1.00 90.00 90 LEU A N 1
ATOM 758 C CA . LEU A 1 90 ? 3.652 12.639 -7.813 1.00 90.00 90 LEU A CA 1
ATOM 759 C C . LEU A 1 90 ? 2.583 13.432 -7.047 1.00 90.00 90 LEU A C 1
ATOM 761 O O . LEU A 1 90 ? 2.849 13.882 -5.935 1.00 90.00 90 LEU A O 1
ATOM 765 N N . ARG A 1 91 ? 1.355 13.556 -7.570 1.00 92.88 91 ARG A N 1
ATOM 766 C CA . ARG A 1 91 ? 0.236 14.172 -6.834 1.00 92.88 91 ARG A CA 1
ATOM 767 C C . ARG A 1 91 ? -0.131 13.382 -5.579 1.00 92.88 91 ARG A C 1
ATOM 769 O O . ARG A 1 91 ? -0.663 13.948 -4.628 1.00 92.88 91 ARG A O 1
ATOM 776 N N . GLU A 1 92 ? 0.175 12.088 -5.551 1.00 94.44 92 GLU A N 1
ATOM 777 C CA . GLU A 1 92 ? -0.075 11.216 -4.403 1.00 94.44 92 GLU A CA 1
ATOM 778 C C . GLU A 1 92 ? 1.115 11.139 -3.438 1.00 94.44 92 GLU A C 1
ATOM 780 O O . GLU A 1 92 ? 0.985 10.569 -2.355 1.00 94.44 92 GLU A O 1
ATOM 785 N N . TYR A 1 93 ? 2.250 11.760 -3.779 1.00 94.81 93 TYR A N 1
ATOM 786 C CA . TYR A 1 93 ? 3.477 11.712 -2.979 1.00 94.81 93 TYR A CA 1
ATOM 787 C C . TYR A 1 93 ? 3.283 12.279 -1.574 1.00 94.81 93 TYR A C 1
ATOM 789 O O . TYR A 1 93 ? 3.706 11.671 -0.594 1.00 94.81 93 TYR A O 1
ATOM 797 N N . ARG A 1 94 ? 2.560 13.399 -1.453 1.00 94.12 94 ARG A N 1
ATOM 798 C CA . ARG A 1 94 ? 2.229 13.980 -0.145 1.00 94.12 94 ARG A CA 1
ATOM 799 C C . ARG A 1 94 ? 1.455 12.997 0.734 1.00 94.12 94 ARG A C 1
ATOM 801 O O . ARG A 1 94 ? 1.791 12.821 1.897 1.00 94.12 94 ARG A O 1
ATOM 808 N N . LYS A 1 95 ? 0.452 12.331 0.162 1.00 94.19 95 LYS A N 1
ATOM 809 C CA . LYS A 1 95 ? -0.376 11.360 0.883 1.00 94.19 95 LYS A CA 1
ATOM 810 C C . LYS A 1 95 ? 0.434 10.136 1.313 1.00 94.19 95 LYS A C 1
ATOM 812 O O . LYS A 1 95 ? 0.238 9.620 2.406 1.00 94.19 95 LYS A O 1
ATOM 817 N N . PHE A 1 96 ? 1.358 9.692 0.466 1.00 96.06 96 PHE A N 1
ATOM 818 C CA . PHE A 1 96 ? 2.307 8.644 0.821 1.00 96.06 96 PHE A CA 1
ATOM 819 C C . PHE A 1 96 ? 3.174 9.032 2.021 1.00 96.06 96 PHE A C 1
ATOM 821 O O . PHE A 1 96 ? 3.269 8.244 2.956 1.00 96.06 96 PHE A O 1
ATOM 828 N N . LEU A 1 97 ? 3.753 10.237 2.029 1.00 95.00 97 LEU A N 1
ATOM 829 C CA . LEU A 1 97 ? 4.543 10.715 3.167 1.00 95.00 97 LEU A CA 1
ATOM 830 C C . LEU A 1 97 ? 3.708 10.822 4.449 1.00 95.00 97 LEU A C 1
ATOM 832 O O . LEU A 1 97 ? 4.180 10.428 5.509 1.00 95.00 97 LEU A O 1
ATOM 836 N N . GLU A 1 98 ? 2.470 11.313 4.361 1.00 94.19 98 GLU A N 1
ATOM 837 C CA . GLU A 1 98 ? 1.548 11.377 5.504 1.00 94.19 98 GLU A CA 1
ATOM 838 C C . GLU A 1 98 ? 1.287 9.980 6.091 1.00 94.19 98 GLU A C 1
ATOM 840 O O . GLU A 1 98 ? 1.442 9.782 7.296 1.00 94.19 98 GLU A O 1
ATOM 845 N N . ALA A 1 99 ? 0.978 8.994 5.244 1.00 94.75 99 ALA A N 1
ATOM 846 C CA . ALA A 1 99 ? 0.751 7.619 5.682 1.00 94.75 99 ALA A CA 1
ATOM 847 C C . ALA A 1 99 ? 2.025 6.954 6.230 1.00 94.75 99 ALA A C 1
ATOM 849 O O . ALA A 1 99 ? 1.968 6.238 7.228 1.00 94.75 99 ALA A O 1
ATOM 850 N N . LEU A 1 100 ? 3.182 7.204 5.610 1.00 93.88 100 LEU A N 1
ATOM 851 C CA . LEU A 1 100 ? 4.468 6.689 6.076 1.00 93.88 100 LEU A CA 1
ATOM 852 C C . LEU A 1 100 ? 4.815 7.243 7.462 1.00 93.88 100 LEU A C 1
ATOM 854 O O . LEU A 1 100 ? 5.174 6.475 8.352 1.00 93.88 100 LEU A O 1
ATOM 858 N N . ASN A 1 101 ? 4.665 8.555 7.660 1.00 92.19 101 ASN A N 1
ATOM 859 C CA . ASN A 1 101 ? 4.882 9.201 8.953 1.00 92.19 101 ASN A CA 1
ATOM 860 C C . ASN A 1 101 ? 3.943 8.627 10.017 1.00 92.19 101 ASN A C 1
ATOM 862 O O . ASN A 1 101 ? 4.400 8.280 11.103 1.00 92.19 101 ASN A O 1
ATOM 866 N N . PHE A 1 102 ? 2.659 8.458 9.687 1.00 91.94 102 PHE A N 1
ATOM 867 C CA . PHE A 1 102 ? 1.688 7.835 10.583 1.00 91.94 102 PHE A CA 1
ATOM 868 C C . PHE A 1 102 ? 2.139 6.435 11.029 1.00 91.94 102 PHE A C 1
ATOM 870 O O . PHE A 1 102 ? 2.222 6.181 12.229 1.00 91.94 102 PHE A O 1
ATOM 877 N N . VAL A 1 103 ? 2.516 5.551 10.098 1.00 90.19 103 VAL A N 1
ATOM 878 C CA . VAL A 1 103 ? 2.975 4.191 10.446 1.00 90.19 103 VAL A CA 1
ATOM 879 C C . VAL A 1 103 ? 4.273 4.224 11.260 1.00 90.19 103 VAL A C 1
ATOM 881 O O . VAL A 1 103 ? 4.416 3.467 12.217 1.00 90.19 103 VAL A O 1
ATOM 884 N N . SER A 1 104 ? 5.181 5.149 10.945 1.00 86.75 104 SER A N 1
ATOM 885 C CA . SER A 1 104 ? 6.452 5.310 11.665 1.00 86.75 104 SER A CA 1
ATOM 886 C C . SER A 1 104 ? 6.253 5.707 13.127 1.00 86.75 104 SER A C 1
ATOM 888 O O . SER A 1 104 ? 7.009 5.269 13.983 1.00 86.75 104 SER A O 1
ATOM 890 N N . THR A 1 105 ? 5.231 6.515 13.430 1.00 84.12 105 THR A N 1
ATOM 891 C CA . THR A 1 105 ? 4.906 6.914 14.813 1.00 84.12 105 THR A CA 1
ATOM 892 C C . THR A 1 105 ? 4.202 5.833 15.633 1.00 84.12 105 THR A C 1
ATOM 894 O O . THR A 1 105 ? 4.104 5.967 16.848 1.00 84.12 105 THR A O 1
ATOM 897 N N . GLN A 1 106 ? 3.702 4.782 14.980 1.00 70.62 106 GLN A N 1
ATOM 898 C CA . GLN A 1 106 ? 3.007 3.656 15.6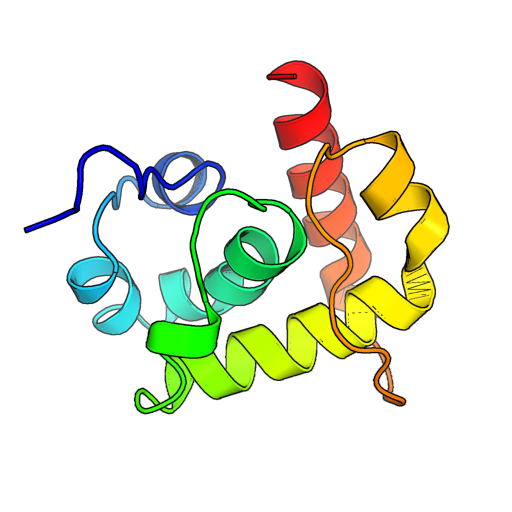14 1.00 70.62 106 GLN A CA 1
ATOM 899 C C . GLN A 1 106 ? 3.924 2.432 15.813 1.00 70.62 106 GLN A C 1
ATOM 901 O O . GLN A 1 106 ? 3.474 1.429 16.366 1.00 70.62 106 GLN A O 1
ATOM 906 N N . SER A 1 107 ? 5.168 2.493 15.312 1.00 55.84 107 SER A N 1
ATOM 907 C CA . SER A 1 107 ? 6.126 1.374 15.221 1.00 55.84 107 SER A CA 1
ATOM 908 C C . SER A 1 107 ? 7.159 1.336 16.345 1.00 55.84 107 SER A C 1
ATOM 910 O O . SER A 1 107 ? 7.475 2.407 16.906 1.00 55.84 107 SER A O 1
#

Sequence (107 aa):
MTNPKERFLILPYYTGEETLEGVLKNPRYLRLLWLEVLLNGEIPWKAYLDRPEVRTAYEKACVWYTHFKTMVQTHTRRPPLETRSGRIDLREYRKFLEALNFVSTQS

Radius of gyration: 12.76 Å; Cα contacts (8 Å, |Δi|>4): 117; chains: 1; bounding box: 33×28×29 Å

Nearest PDB structures (foldseek):
  6gcn-assembly2_D-2  TM=2.642E-01  e=6.719E+00  Aquifex aeolicus VF5

Mean predicted aligned error: 4.01 Å

Solvent-accessible surface area (backbone atoms only — not comparable to full-atom values): 6368 Å² total; per-residue (Å²): 133,77,56,96,69,48,74,68,76,50,50,32,76,79,67,73,43,76,46,69,71,60,32,71,75,32,76,74,47,51,76,48,44,24,54,36,58,57,60,46,52,71,50,70,62,79,83,45,47,87,40,67,69,51,33,56,22,45,56,52,19,18,27,51,42,51,77,39,41,68,63,51,56,74,53,27,98,40,74,85,71,64,81,39,90,70,86,80,66,71,87,49,47,64,59,50,52,54,52,49,51,54,51,40,75,75,104

Foldseek 3Di:
DDDPQQFFQQLCVVPVDGDPVVLVVDPVSLVCLLLSLQQPQSDPLVVVCVDVSSVVSLLLSLCVCQVCVVLSVVQHVHDRRHHDHDDDDVVCVVVSVVSSVSSSVVD

pLDDT: mean 90.51, std 10.61, range [38.09, 97.94]

Secondary structure (DSSP, 8-state):
---TT---SSHHHHHS--SHHHHHH-HHHHHHHHHHHHH--SS-GGGGTTSHHHHHHHHHHHHHHHHTHHHHHHH--PPPPPP------GGGHHHHHHHHHHHHHT-